Protein AF-A0A9C8PZI6-F1 (afdb_monomer)

Foldseek 3Di:
DDFKAWFQDFLVVVCVVVVADPVQEPCPRPHTGRIDGAQDWDWDWDADPVRHIHIDIDHRDDDDDDD

Structure (mmCIF, N/CA/C/O backbone):
data_AF-A0A9C8PZI6-F1
#
_entry.id   AF-A0A9C8PZI6-F1
#
loop_
_atom_site.group_PDB
_atom_site.id
_atom_site.type_symbol
_atom_site.label_atom_id
_atom_site.label_alt_id
_atom_site.label_comp_id
_atom_site.label_asym_id
_atom_site.label_entity_id
_atom_site.label_seq_id
_atom_site.pdbx_PDB_ins_code
_atom_site.Cartn_x
_atom_site.Cartn_y
_atom_site.Cartn_z
_atom_site.occupancy
_atom_site.B_iso_or_equiv
_atom_site.auth_seq_id
_atom_site.auth_comp_id
_atom_site.auth_asym_id
_atom_site.auth_atom_id
_atom_site.pdbx_PDB_model_num
ATOM 1 N N . MET A 1 1 ? -8.150 11.557 -13.381 1.00 64.69 1 MET A N 1
ATOM 2 C CA . MET A 1 1 ? -7.731 10.154 -13.180 1.00 64.69 1 MET A CA 1
ATOM 3 C C . MET A 1 1 ? -6.214 10.132 -13.223 1.00 64.69 1 MET A C 1
ATOM 5 O O . MET A 1 1 ? -5.661 10.548 -14.232 1.00 64.69 1 MET A O 1
ATOM 9 N N . CYS A 1 2 ? -5.551 9.804 -12.116 1.00 87.94 2 CYS A N 1
ATOM 10 C CA . CYS A 1 2 ? -4.089 9.789 -12.014 1.00 87.94 2 CYS A CA 1
ATOM 11 C C . CYS A 1 2 ? -3.546 8.378 -12.296 1.00 87.94 2 CYS A C 1
ATOM 13 O O . CYS A 1 2 ? -4.162 7.389 -11.911 1.00 87.94 2 CYS A O 1
ATOM 15 N N . SER A 1 3 ? -2.410 8.292 -12.993 1.00 93.81 3 SER A N 1
ATOM 16 C CA . SER A 1 3 ? -1.753 7.030 -13.386 1.00 93.81 3 SER A CA 1
ATOM 17 C C . SER A 1 3 ? -0.269 6.975 -13.001 1.00 93.81 3 SER A C 1
ATOM 19 O O . SER A 1 3 ? 0.455 6.102 -13.467 1.00 93.81 3 SER A O 1
ATOM 21 N N . LEU A 1 4 ? 0.193 7.934 -12.202 1.00 95.88 4 LEU A N 1
ATOM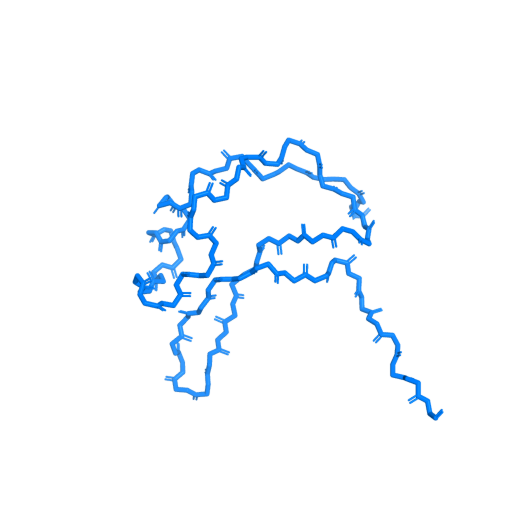 22 C CA . LEU A 1 4 ? 1.529 7.992 -11.621 1.00 95.88 4 LEU A CA 1
ATOM 23 C C . LEU A 1 4 ? 1.423 8.776 -10.316 1.00 95.88 4 LEU A C 1
ATOM 25 O O . LEU A 1 4 ? 0.809 9.845 -10.290 1.00 95.88 4 LEU A O 1
ATOM 29 N N . TYR A 1 5 ? 2.012 8.244 -9.255 1.00 96.25 5 TYR A N 1
ATOM 30 C CA . TYR A 1 5 ? 2.189 8.949 -7.990 1.00 96.25 5 TYR A CA 1
ATOM 31 C C . TYR A 1 5 ? 3.448 8.448 -7.280 1.00 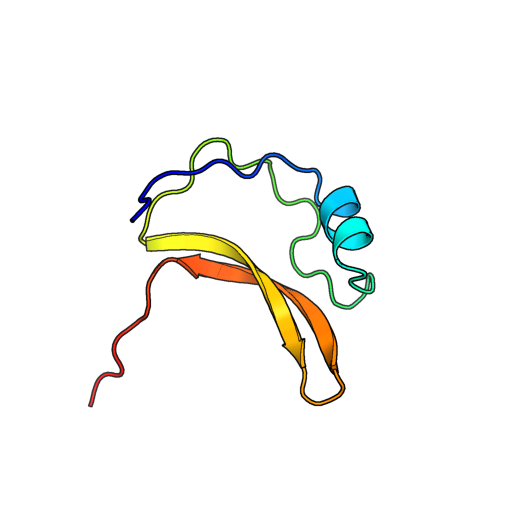96.25 5 TYR A C 1
ATOM 33 O O . TYR A 1 5 ? 4.056 7.462 -7.701 1.00 96.25 5 TYR A O 1
ATOM 41 N N . SER A 1 6 ? 3.829 9.146 -6.216 1.00 96.44 6 SER A N 1
ATOM 42 C CA . SER A 1 6 ? 4.935 8.789 -5.334 1.00 96.44 6 SER A CA 1
ATOM 43 C C . SER A 1 6 ? 4.414 8.487 -3.934 1.00 96.44 6 SER A C 1
ATOM 45 O O . SER A 1 6 ? 3.594 9.247 -3.416 1.00 96.44 6 SER A O 1
ATOM 47 N N . ASP A 1 7 ? 4.952 7.455 -3.303 1.00 96.06 7 ASP A N 1
ATOM 48 C CA . ASP A 1 7 ? 4.833 7.208 -1.872 1.00 96.06 7 ASP A CA 1
ATOM 49 C C . ASP A 1 7 ? 6.229 7.028 -1.274 1.00 96.06 7 ASP A C 1
ATOM 51 O O . ASP A 1 7 ? 6.864 5.986 -1.412 1.00 96.06 7 ASP A O 1
ATOM 55 N N . THR A 1 8 ? 6.741 8.083 -0.648 1.00 96.81 8 THR A N 1
ATOM 56 C CA . THR A 1 8 ? 8.082 8.093 -0.049 1.00 96.81 8 THR A CA 1
ATOM 57 C C . THR A 1 8 ? 8.048 8.251 1.466 1.00 96.81 8 THR A C 1
ATOM 59 O O . THR A 1 8 ? 9.077 8.558 2.070 1.00 96.81 8 THR A O 1
ATOM 62 N N . MET A 1 9 ? 6.876 8.103 2.088 1.00 95.81 9 MET A N 1
ATOM 63 C CA . MET A 1 9 ? 6.746 8.228 3.534 1.00 95.81 9 MET A CA 1
ATOM 64 C C . MET A 1 9 ? 7.379 7.004 4.221 1.00 95.81 9 MET A C 1
ATOM 66 O O . MET A 1 9 ? 7.169 5.879 3.768 1.00 95.81 9 MET A O 1
ATOM 70 N N . PRO A 1 10 ? 8.148 7.173 5.315 1.00 96.25 10 PRO A N 1
ATOM 71 C CA . PRO A 1 10 ? 8.610 6.035 6.103 1.00 96.25 10 PRO A CA 1
ATOM 72 C C . PRO A 1 10 ? 7.430 5.207 6.622 1.00 96.25 10 PRO A C 1
ATOM 74 O O . PRO A 1 10 ? 6.433 5.772 7.075 1.00 96.25 10 PRO A O 1
ATOM 77 N N . VAL A 1 11 ? 7.561 3.878 6.617 1.00 96.50 11 VAL A N 1
ATOM 78 C CA . VAL A 1 11 ? 6.490 2.959 7.045 1.00 96.50 11 VAL A CA 1
ATOM 79 C C . VAL A 1 11 ? 6.010 3.264 8.465 1.00 96.50 11 VAL A C 1
ATOM 81 O O . VAL A 1 11 ? 4.807 3.346 8.699 1.00 96.50 11 VAL A O 1
ATOM 84 N N . ASP A 1 12 ? 6.925 3.562 9.390 1.00 96.25 12 ASP A N 1
ATOM 85 C CA . ASP A 1 12 ? 6.567 3.956 10.758 1.00 96.25 12 ASP A CA 1
ATOM 86 C C . ASP A 1 12 ? 5.703 5.222 10.821 1.00 96.25 12 ASP A C 1
ATOM 88 O O . ASP A 1 12 ? 4.799 5.314 11.651 1.00 96.25 12 ASP A O 1
ATOM 92 N N . ALA A 1 13 ? 5.945 6.190 9.934 1.00 96.69 13 ALA A N 1
ATOM 93 C CA . ALA A 1 1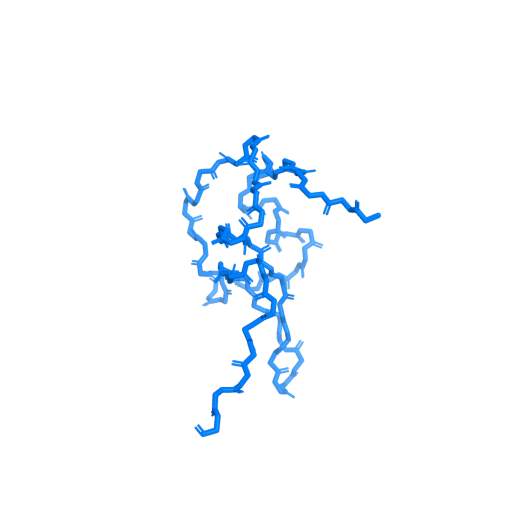3 ? 5.139 7.403 9.864 1.00 96.69 13 ALA A CA 1
ATOM 94 C C . ALA A 1 13 ? 3.745 7.112 9.288 1.00 96.69 13 ALA A C 1
ATOM 96 O O . ALA A 1 13 ? 2.760 7.626 9.816 1.00 96.69 13 ALA A O 1
ATOM 97 N N . MET A 1 14 ? 3.639 6.241 8.275 1.00 97.25 14 MET A N 1
ATOM 98 C CA . MET A 1 14 ? 2.340 5.775 7.770 1.00 97.25 14 MET A CA 1
ATOM 99 C C . MET A 1 14 ? 1.554 5.035 8.858 1.00 97.25 14 MET A C 1
ATOM 101 O O . MET A 1 14 ? 0.382 5.330 9.088 1.00 97.25 14 MET A O 1
ATOM 105 N N . ARG A 1 15 ? 2.214 4.129 9.586 1.00 97.00 15 ARG A N 1
ATOM 106 C CA . ARG A 1 15 ? 1.619 3.366 10.688 1.00 97.00 15 ARG A CA 1
ATOM 107 C C . ARG A 1 15 ? 1.041 4.281 11.768 1.00 97.00 15 ARG A C 1
ATOM 109 O O . ARG A 1 15 ? -0.100 4.092 12.183 1.00 97.00 15 ARG A O 1
ATOM 116 N N . GLN A 1 16 ? 1.792 5.306 12.174 1.00 97.25 16 GLN A N 1
ATOM 117 C CA . GLN A 1 16 ? 1.326 6.311 13.134 1.00 97.25 16 GLN A CA 1
ATOM 118 C C . GLN A 1 16 ? 0.175 7.157 12.578 1.00 97.25 16 GLN A C 1
ATOM 120 O O . GLN A 1 16 ? -0.836 7.329 13.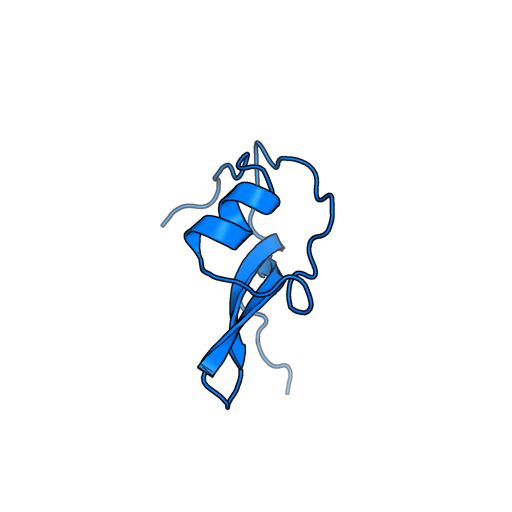256 1.00 97.25 16 GLN A O 1
ATOM 125 N N . LEU A 1 17 ? 0.299 7.650 11.341 1.00 97.50 17 LEU A N 1
ATOM 126 C CA . LEU A 1 17 ? -0.711 8.489 10.688 1.00 97.50 17 LEU A CA 1
ATOM 127 C C . LEU A 1 17 ? -2.069 7.783 10.587 1.00 97.50 17 LEU A C 1
ATOM 129 O O . LEU A 1 17 ? -3.114 8.412 10.757 1.00 97.50 17 LEU A O 1
ATOM 133 N N . PHE A 1 18 ? -2.052 6.477 10.324 1.00 97.19 18 PHE A N 1
ATOM 134 C CA . PHE A 1 18 ? -3.260 5.682 10.144 1.00 97.19 18 PHE A CA 1
ATOM 135 C C . PHE A 1 18 ? -3.660 4.862 11.371 1.00 97.19 18 PHE A C 1
ATOM 137 O O . PHE A 1 18 ? -4.677 4.174 11.296 1.00 97.19 18 PHE A O 1
ATOM 144 N N . ALA A 1 19 ? -2.948 4.979 12.496 1.00 97.38 19 ALA A N 1
ATOM 145 C CA . ALA A 1 19 ? -3.201 4.213 13.720 1.00 97.38 19 ALA A CA 1
ATOM 146 C C . ALA A 1 19 ? -3.310 2.698 13.449 1.00 97.38 19 ALA A C 1
ATOM 148 O O . ALA A 1 19 ? -4.293 2.053 13.808 1.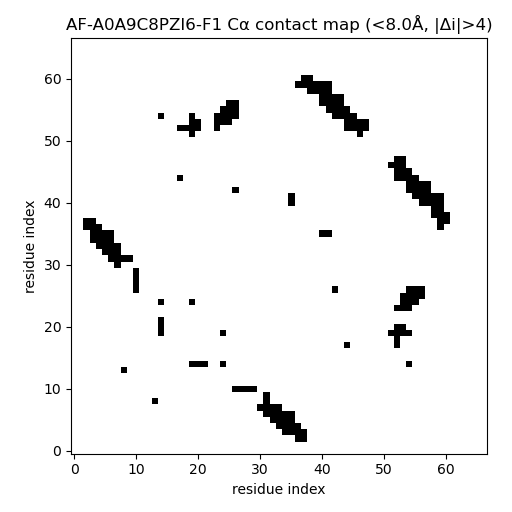00 97.38 19 ALA A O 1
ATOM 149 N N . VAL A 1 20 ? -2.318 2.158 12.738 1.00 97.75 20 VAL A N 1
ATOM 150 C CA . VAL A 1 20 ? -2.193 0.719 12.479 1.00 97.75 20 VAL A CA 1
ATOM 151 C C . VAL A 1 20 ? -1.350 0.105 13.594 1.00 97.75 20 VAL A C 1
ATOM 153 O O . VAL A 1 20 ? -0.242 0.569 13.874 1.00 97.75 20 VAL A O 1
ATOM 156 N N . GLU A 1 21 ? -1.872 -0.933 14.241 1.00 96.69 21 GLU A N 1
ATOM 157 C CA . GLU A 1 21 ? -1.116 -1.683 15.246 1.00 96.69 21 GLU A CA 1
ATOM 158 C C . GLU A 1 21 ? 0.076 -2.398 14.603 1.00 96.69 21 GLU A C 1
ATOM 160 O O . GLU A 1 21 ? 0.006 -2.833 13.454 1.00 96.69 21 GLU A O 1
ATOM 165 N N . LEU A 1 22 ? 1.182 -2.533 15.342 1.00 95.44 22 LEU A N 1
ATOM 166 C CA . LEU A 1 22 ? 2.431 -3.089 14.799 1.00 95.44 22 LEU A CA 1
ATOM 167 C C . LEU A 1 22 ? 2.253 -4.510 14.238 1.00 95.44 22 LEU A C 1
ATOM 169 O O . LEU A 1 22 ? 2.859 -4.858 13.233 1.00 95.44 22 LEU A O 1
ATOM 173 N N . GLU A 1 23 ? 1.404 -5.314 14.870 1.00 96.12 23 GLU A N 1
ATOM 174 C CA . GLU A 1 23 ? 1.076 -6.678 14.438 1.00 96.12 23 GLU A CA 1
ATOM 175 C C . GLU A 1 23 ? 0.304 -6.747 13.108 1.00 96.12 23 GLU A C 1
ATOM 177 O O . GLU A 1 23 ? 0.339 -7.777 12.435 1.00 96.12 23 GLU A O 1
ATOM 182 N N . ASN A 1 24 ? -0.325 -5.639 12.699 1.00 97.31 24 ASN A N 1
ATOM 183 C CA . ASN A 1 24 ? -1.114 -5.510 11.471 1.00 97.31 24 ASN A CA 1
ATOM 184 C C . ASN A 1 24 ? -0.382 -4.714 10.372 1.00 97.31 24 ASN A C 1
ATOM 186 O O . ASN A 1 24 ? -0.965 -4.382 9.332 1.00 97.31 24 ASN A O 1
ATOM 190 N N . ASP A 1 25 ? 0.896 -4.395 10.599 1.00 97.06 25 ASP A N 1
ATOM 191 C CA . ASP A 1 25 ? 1.804 -3.853 9.595 1.00 97.06 25 ASP A CA 1
ATOM 192 C C . ASP A 1 25 ? 2.496 -4.993 8.837 1.00 97.06 25 ASP A C 1
ATOM 194 O O . ASP A 1 25 ? 3.390 -5.673 9.344 1.00 97.06 25 ASP A O 1
ATOM 198 N N . HIS A 1 26 ? 2.097 -5.181 7.580 1.00 96.94 26 HIS A N 1
ATOM 199 C CA . HIS A 1 26 ? 2.691 -6.165 6.677 1.00 96.94 26 HIS A CA 1
ATOM 200 C C . HIS A 1 26 ? 3.652 -5.544 5.650 1.00 96.94 26 HIS A C 1
ATOM 202 O O . HIS A 1 26 ? 4.055 -6.224 4.703 1.00 96.94 26 HIS A O 1
ATOM 208 N N . LEU A 1 27 ? 4.005 -4.262 5.785 1.00 95.62 27 LEU A N 1
ATOM 209 C CA . LEU A 1 27 ? 4.995 -3.601 4.928 1.00 95.62 27 LEU A CA 1
ATOM 210 C C . LEU A 1 27 ? 6.417 -3.749 5.468 1.00 95.62 27 LEU A C 1
ATOM 212 O O . LEU A 1 27 ? 7.363 -3.775 4.680 1.00 95.62 27 LEU A O 1
ATOM 216 N N . GLY A 1 28 ? 6.577 -3.843 6.790 1.00 90.44 28 GLY A N 1
ATOM 217 C CA . GLY A 1 28 ? 7.885 -3.969 7.429 1.00 90.44 28 GLY A CA 1
ATOM 218 C C . GLY A 1 28 ? 8.810 -2.802 7.067 1.00 90.44 28 GLY A C 1
ATOM 219 O O . GLY A 1 28 ? 8.484 -1.643 7.293 1.00 90.44 28 GLY A O 1
ATOM 220 N N . ASN A 1 29 ? 9.972 -3.089 6.478 1.00 91.25 29 ASN A N 1
ATOM 221 C CA . ASN A 1 29 ? 10.947 -2.079 6.051 1.00 91.25 29 ASN A CA 1
ATOM 222 C C . ASN A 1 29 ? 10.828 -1.707 4.560 1.00 91.25 29 ASN A C 1
ATOM 224 O O . ASN A 1 29 ? 11.847 -1.480 3.901 1.00 91.25 29 ASN A O 1
ATOM 228 N N . ALA A 1 30 ? 9.606 -1.678 4.017 1.00 94.06 30 ALA A N 1
ATOM 229 C CA . ALA A 1 30 ? 9.359 -1.354 2.614 1.00 94.06 30 ALA A CA 1
ATOM 230 C C . ALA A 1 30 ? 10.094 -0.073 2.174 1.00 94.06 30 ALA A C 1
ATOM 232 O O . ALA A 1 30 ? 10.078 0.954 2.856 1.00 94.06 30 ALA A O 1
ATOM 233 N N . ALA A 1 31 ? 10.750 -0.150 1.015 1.00 94.06 31 ALA A N 1
ATOM 234 C CA . ALA A 1 31 ? 11.500 0.969 0.467 1.00 94.06 31 ALA A CA 1
ATOM 235 C C . ALA A 1 31 ? 10.559 2.077 -0.051 1.00 94.06 31 ALA A C 1
ATOM 237 O O . ALA A 1 31 ? 9.501 1.759 -0.602 1.00 94.06 31 ALA A O 1
ATOM 238 N N . PRO A 1 32 ? 10.966 3.357 0.039 1.00 95.31 32 PRO A N 1
ATOM 239 C CA . PRO A 1 32 ? 10.268 4.464 -0.609 1.00 95.31 32 PRO A CA 1
ATOM 240 C C . PRO A 1 32 ? 10.037 4.206 -2.103 1.00 95.31 32 PRO A C 1
ATOM 242 O O . PRO A 1 32 ? 10.949 3.794 -2.822 1.00 95.31 32 PRO A O 1
ATOM 245 N N . GLN A 1 33 ? 8.833 4.502 -2.582 1.00 95.50 33 GLN A N 1
ATOM 246 C CA . GLN A 1 33 ? 8.408 4.364 -3.972 1.00 95.50 33 GLN A CA 1
ATOM 247 C C . GLN A 1 33 ? 8.259 5.751 -4.625 1.00 95.50 33 GLN A C 1
ATOM 249 O O . GLN A 1 33 ? 7.186 6.350 -4.590 1.00 95.50 33 GLN A O 1
ATOM 254 N N . PRO A 1 34 ? 9.309 6.303 -5.259 1.00 96.50 34 PRO A N 1
ATOM 255 C CA . PRO A 1 34 ? 9.229 7.618 -5.903 1.00 96.50 34 PRO A CA 1
ATOM 256 C C . PRO A 1 34 ? 8.334 7.628 -7.153 1.00 96.50 34 PRO A C 1
ATOM 258 O O . PRO A 1 34 ? 7.905 8.694 -7.588 1.00 96.50 34 PRO A O 1
ATOM 261 N N . ALA A 1 35 ? 8.065 6.458 -7.737 1.00 96.12 35 ALA A N 1
ATOM 262 C CA . ALA A 1 35 ? 7.199 6.303 -8.895 1.00 96.12 35 ALA A CA 1
ATOM 263 C C . ALA A 1 35 ? 6.474 4.953 -8.848 1.00 96.12 35 ALA A C 1
ATOM 265 O O . ALA A 1 35 ? 7.085 3.899 -9.033 1.00 96.12 35 ALA A O 1
ATOM 266 N N . THR A 1 36 ? 5.162 5.007 -8.658 1.00 94.88 36 THR A N 1
ATOM 267 C CA . THR A 1 36 ? 4.266 3.852 -8.710 1.00 94.88 36 THR A CA 1
ATOM 268 C C . THR A 1 36 ? 3.380 3.982 -9.946 1.00 94.88 36 THR A C 1
ATOM 270 O O . THR A 1 36 ? 2.820 5.049 -10.204 1.00 94.88 36 THR A O 1
ATOM 273 N N . PHE A 1 37 ? 3.266 2.901 -10.725 1.00 95.31 37 PHE A N 1
ATOM 274 C CA . PHE A 1 37 ? 2.462 2.814 -11.952 1.00 95.31 37 PHE A CA 1
ATOM 275 C C . PHE A 1 37 ? 1.329 1.783 -11.795 1.00 95.31 37 PHE A C 1
ATOM 277 O O . PHE A 1 37 ? 1.473 0.838 -11.010 1.00 95.31 37 PHE A O 1
ATOM 284 N N . PRO A 1 38 ? 0.227 1.903 -12.564 1.00 94.88 38 PRO A N 1
ATOM 285 C CA . PRO A 1 38 ? -0.813 0.884 -12.622 1.00 94.88 38 PRO A CA 1
ATOM 286 C C . PRO A 1 38 ? -0.229 -0.496 -12.922 1.00 94.88 38 PRO A C 1
ATOM 288 O O . PRO A 1 38 ? 0.774 -0.610 -13.627 1.00 94.88 38 PRO A O 1
ATOM 291 N N . LYS A 1 39 ? -0.892 -1.545 -12.427 1.00 92.00 39 LYS A N 1
ATOM 292 C CA . LYS A 1 39 ? -0.447 -2.952 -12.455 1.00 92.00 39 LYS A CA 1
ATOM 293 C C . LYS A 1 39 ? 0.719 -3.285 -11.512 1.00 92.00 39 LYS A C 1
ATOM 295 O 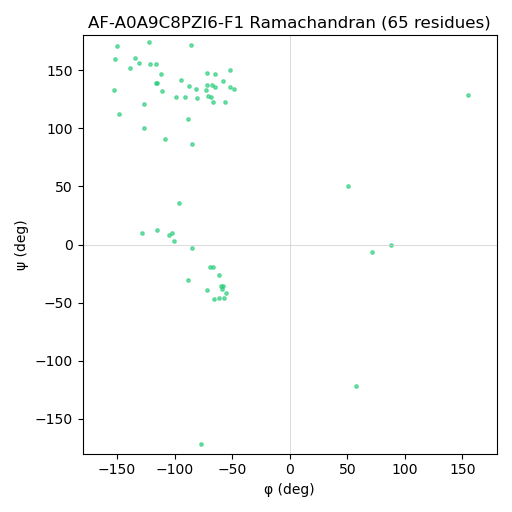O . LYS A 1 39 ? 1.062 -4.458 -11.381 1.00 92.00 39 LYS A O 1
ATOM 300 N N . GLY A 1 40 ? 1.315 -2.29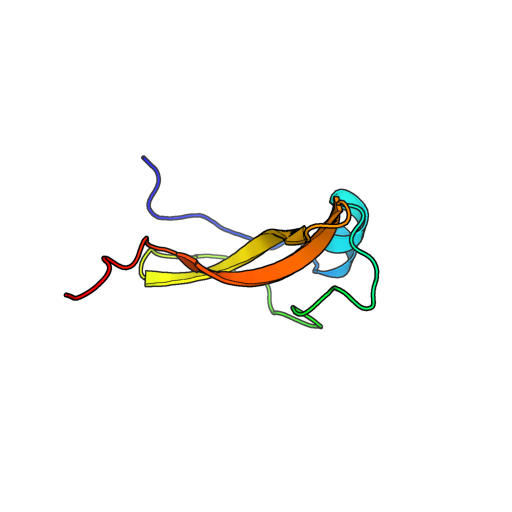5 -10.848 1.00 91.38 40 GLY A N 1
ATOM 301 C CA . GLY A 1 40 ? 2.236 -2.516 -9.735 1.00 91.38 40 GLY A CA 1
ATOM 302 C C . GLY A 1 40 ? 1.508 -2.880 -8.438 1.00 91.38 40 GLY A C 1
ATOM 303 O O . GLY A 1 40 ? 0.292 -3.088 -8.419 1.00 91.38 40 GLY A O 1
ATOM 304 N N . THR A 1 41 ? 2.257 -2.928 -7.338 1.00 93.62 41 THR A N 1
ATOM 305 C CA . THR A 1 41 ? 1.692 -3.002 -5.987 1.00 93.62 41 THR A CA 1
ATOM 306 C C . THR A 1 41 ? 1.953 -1.721 -5.223 1.00 93.62 41 THR A C 1
ATOM 308 O O . THR A 1 41 ? 3.021 -1.131 -5.366 1.00 93.62 41 THR A O 1
ATOM 311 N N . ALA A 1 42 ? 1.012 -1.353 -4.366 1.00 94.38 42 ALA A N 1
ATOM 312 C CA . ALA A 1 42 ? 1.133 -0.203 -3.492 1.00 94.38 42 ALA A CA 1
ATOM 313 C C . ALA A 1 42 ? 0.596 -0.505 -2.094 1.00 94.38 42 ALA A C 1
ATOM 315 O O . ALA A 1 42 ? -0.317 -1.336 -1.966 1.00 94.38 42 ALA A O 1
ATOM 316 N N . PRO A 1 43 ? 1.121 0.173 -1.064 1.00 95.75 43 PRO A N 1
ATOM 317 C CA . PRO A 1 43 ? 0.571 0.073 0.272 1.00 95.75 43 PRO A CA 1
ATOM 318 C C . PRO A 1 43 ? -0.843 0.655 0.303 1.00 95.75 43 PRO A C 1
ATOM 320 O O . PRO A 1 43 ? -1.117 1.715 -0.260 1.00 95.75 43 PRO A O 1
ATOM 323 N N . ILE A 1 44 ? -1.751 -0.055 0.966 1.00 96.44 44 ILE A N 1
ATOM 324 C CA . ILE A 1 44 ? -3.092 0.436 1.280 1.00 96.44 44 ILE A CA 1
ATOM 325 C C . ILE A 1 44 ? -3.397 0.192 2.754 1.00 96.44 44 ILE A C 1
ATOM 327 O O . ILE A 1 44 ? -2.862 -0.738 3.365 1.00 96.44 44 ILE A O 1
ATOM 331 N N . ILE A 1 45 ? -4.318 0.994 3.283 1.00 97.56 45 ILE A N 1
ATOM 332 C CA . ILE A 1 45 ? -4.950 0.761 4.577 1.00 97.56 45 ILE A CA 1
ATOM 333 C C . ILE A 1 45 ? -6.303 0.114 4.325 1.00 97.56 45 ILE A C 1
ATOM 335 O O . ILE A 1 45 ? -7.113 0.641 3.560 1.00 97.56 45 ILE A O 1
ATOM 339 N N . GLY A 1 46 ? -6.547 -1.019 4.965 1.00 97.25 46 GLY A N 1
ATOM 340 C CA . GLY A 1 46 ? -7.864 -1.634 4.991 1.00 97.25 46 GLY A CA 1
ATOM 341 C C . GLY A 1 46 ? -8.374 -1.809 6.409 1.00 97.25 46 GLY A C 1
ATOM 342 O O . GLY A 1 46 ? -7.673 -1.530 7.380 1.00 97.25 46 GLY A O 1
ATOM 343 N N . LEU A 1 47 ? -9.623 -2.249 6.499 1.00 97.81 47 LEU A N 1
ATOM 344 C CA . LEU A 1 47 ? -10.299 -2.562 7.750 1.00 97.81 47 LEU A CA 1
ATOM 345 C C . LEU A 1 47 ? -10.602 -4.054 7.782 1.00 97.81 47 LEU A C 1
ATOM 347 O O . LEU A 1 47 ? -10.979 -4.630 6.757 1.00 97.81 47 LEU A O 1
ATOM 351 N N . ASP A 1 48 ? -10.416 -4.669 8.940 1.00 96.25 48 ASP A N 1
ATOM 352 C CA . ASP A 1 48 ? -10.984 -5.977 9.242 1.00 96.25 48 ASP A CA 1
ATOM 353 C C . ASP A 1 48 ? -12.422 -5.814 9.780 1.00 96.25 48 ASP A C 1
ATOM 355 O O . ASP A 1 48 ? -12.925 -4.708 10.001 1.00 96.25 48 ASP A O 1
ATOM 359 N N . THR A 1 49 ? -13.116 -6.933 9.933 1.00 96.88 49 THR A N 1
ATOM 360 C CA . THR A 1 49 ? -14.506 -7.058 10.377 1.00 96.88 49 THR A CA 1
ATOM 361 C C . THR A 1 49 ? -14.753 -6.514 11.784 1.00 96.88 49 THR A C 1
ATOM 363 O O . THR A 1 49 ? -15.863 -6.071 12.073 1.00 96.88 49 THR A O 1
ATOM 366 N N . ASP A 1 50 ? -13.727 -6.493 12.633 1.00 96.19 50 ASP A N 1
ATOM 367 C CA . ASP A 1 50 ? -13.739 -5.904 13.976 1.00 96.19 50 ASP A CA 1
ATOM 368 C C . ASP A 1 50 ? -13.441 -4.388 13.986 1.00 96.19 50 ASP A C 1
ATOM 370 O O . ASP A 1 50 ? -13.511 -3.750 15.036 1.00 96.19 50 ASP A O 1
ATOM 374 N N . GLY A 1 51 ? -13.141 -3.793 12.825 1.00 96.19 51 GLY A N 1
ATOM 375 C CA . GLY A 1 51 ? -12.781 -2.382 12.681 1.00 96.19 51 GLY A CA 1
ATOM 376 C C . GLY A 1 51 ? -11.288 -2.087 12.846 1.00 96.19 51 GLY A C 1
ATOM 377 O O . GLY A 1 51 ? -10.885 -0.928 12.693 1.00 96.19 51 GLY A O 1
ATOM 378 N N . THR A 1 52 ? -10.460 -3.099 13.107 1.00 97.31 52 THR A N 1
ATOM 379 C CA . THR A 1 52 ? -9.008 -2.951 13.196 1.00 97.31 52 THR A CA 1
ATOM 380 C C . THR A 1 52 ? -8.428 -2.601 11.828 1.00 97.31 52 THR A C 1
ATOM 382 O O . THR A 1 52 ? -8.823 -3.145 10.792 1.00 97.31 52 THR A O 1
ATOM 385 N N . ARG A 1 53 ? -7.486 -1.654 11.805 1.00 98.12 53 ARG A N 1
ATOM 386 C CA . ARG A 1 53 ? -6.786 -1.255 10.580 1.00 98.12 53 ARG A CA 1
ATOM 387 C C . ARG A 1 53 ? -5.575 -2.141 10.346 1.00 98.12 53 ARG A C 1
ATOM 389 O O . ARG A 1 53 ? -4.777 -2.358 11.253 1.00 98.12 53 ARG A O 1
ATOM 396 N N . TRP A 1 54 ? -5.403 -2.561 9.101 1.00 97.81 54 TRP A N 1
ATOM 397 C CA . TRP A 1 54 ? -4.207 -3.249 8.623 1.00 97.81 54 TRP A CA 1
ATOM 398 C C . TRP A 1 54 ? -3.569 -2.476 7.477 1.00 97.81 54 TRP A C 1
ATOM 400 O O . TRP A 1 54 ? -4.241 -1.736 6.752 1.00 97.81 54 TRP A O 1
ATOM 410 N N . MET A 1 55 ? -2.269 -2.678 7.286 1.00 97.94 55 MET A N 1
ATOM 411 C CA . MET A 1 55 ? -1.494 -2.051 6.220 1.00 97.94 55 MET A CA 1
ATOM 412 C C . MET A 1 55 ? -0.751 -3.120 5.420 1.00 97.94 55 MET A C 1
ATOM 414 O O . MET A 1 55 ? 0.042 -3.878 5.975 1.00 97.94 55 MET A O 1
ATOM 418 N N . LYS A 1 56 ? -1.013 -3.211 4.110 1.00 97.38 56 LYS A N 1
ATOM 419 C CA . LYS A 1 56 ? -0.356 -4.200 3.234 1.00 97.38 56 LYS A CA 1
ATOM 420 C C . LYS A 1 56 ? -0.243 -3.720 1.795 1.00 97.38 56 LYS A C 1
ATOM 422 O O . LYS A 1 56 ? -1.018 -2.877 1.345 1.00 97.38 56 LYS A O 1
ATOM 427 N N . ASN A 1 57 ? 0.678 -4.325 1.051 1.00 95.88 57 ASN A N 1
ATOM 428 C CA . ASN A 1 57 ? 0.768 -4.125 -0.390 1.00 95.88 57 ASN A CA 1
ATOM 429 C C . ASN A 1 57 ? -0.375 -4.844 -1.116 1.00 95.88 57 ASN A C 1
ATOM 431 O O . ASN A 1 57 ? -0.632 -6.025 -0.881 1.00 95.88 57 ASN A O 1
ATOM 435 N N . THR A 1 58 ? -1.031 -4.144 -2.038 1.00 94.94 58 THR A N 1
ATOM 436 C CA . THR A 1 58 ? -2.061 -4.714 -2.919 1.00 94.94 58 THR A CA 1
ATOM 437 C C . THR A 1 58 ? -1.863 -4.284 -4.363 1.00 94.94 58 THR A C 1
ATOM 439 O O . THR A 1 58 ? -1.157 -3.316 -4.640 1.00 94.94 58 THR A O 1
ATOM 442 N N . HIS A 1 59 ? 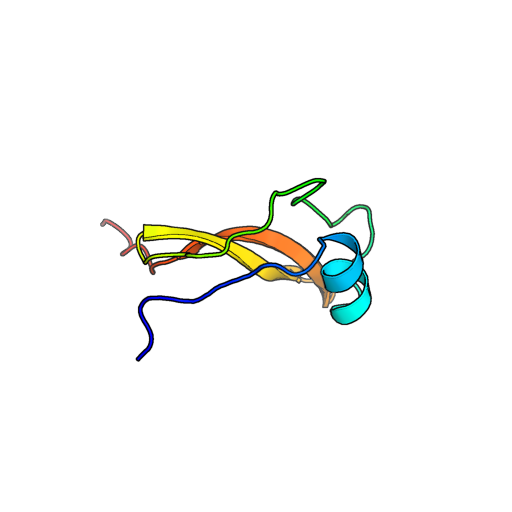-2.453 -5.033 -5.297 1.00 94.38 59 HIS A N 1
ATOM 443 C CA 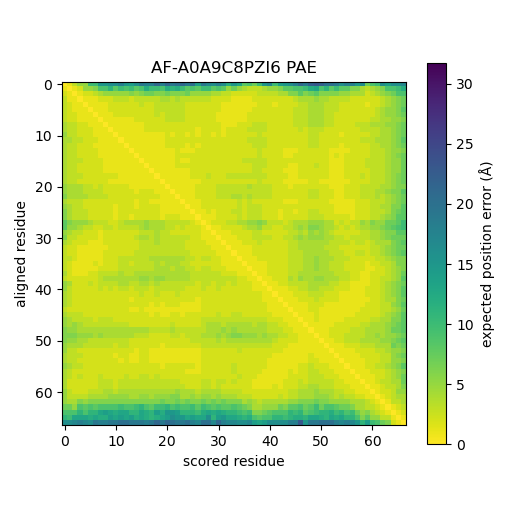. HIS A 1 59 ? -2.358 -4.742 -6.723 1.00 94.38 59 HIS A CA 1
ATOM 444 C C . HIS A 1 59 ? -3.110 -3.453 -7.076 1.00 94.38 59 HIS A C 1
ATOM 446 O O . HIS A 1 59 ? -4.301 -3.319 -6.789 1.00 94.38 59 HIS A O 1
ATOM 452 N N . TRP A 1 60 ? -2.431 -2.519 -7.745 1.00 94.44 60 TRP A N 1
ATOM 453 C CA . TRP A 1 60 ? -3.060 -1.297 -8.232 1.00 94.44 60 TRP A CA 1
ATOM 454 C C . TRP A 1 60 ? -3.728 -1.532 -9.588 1.00 94.44 60 TRP A C 1
ATOM 456 O O . TRP A 1 60 ? -3.157 -1.314 -10.660 1.00 94.44 60 TRP A O 1
ATOM 466 N N . GLY A 1 61 ? -4.973 -1.984 -9.507 1.00 92.81 61 GLY A N 1
ATOM 467 C CA . GLY A 1 61 ? -5.851 -2.246 -10.637 1.00 92.81 61 GLY A CA 1
ATOM 468 C C . GLY A 1 61 ? -6.892 -3.280 -10.236 1.00 92.81 61 GLY A C 1
ATOM 469 O O . GLY A 1 61 ? -6.545 -4.331 -9.706 1.00 92.81 61 GLY A O 1
ATOM 470 N N . PHE A 1 62 ? -8.174 -2.997 -10.464 1.00 90.31 62 PHE A N 1
ATOM 471 C CA . PHE A 1 62 ? -9.204 -3.997 -10.198 1.00 90.31 62 PHE A CA 1
ATOM 472 C C . PHE A 1 62 ? -9.041 -5.168 -11.165 1.00 90.31 62 PHE A C 1
ATOM 474 O O . PHE A 1 62 ? -9.064 -4.990 -12.384 1.00 90.31 62 PHE A O 1
ATOM 481 N N . VAL A 1 63 ? -8.869 -6.366 -10.611 1.00 86.69 63 VAL A N 1
ATOM 482 C CA . VAL A 1 63 ? -8.853 -7.601 -11.391 1.00 86.69 63 VAL A CA 1
ATOM 483 C C . VAL A 1 63 ? -10.300 -7.984 -11.675 1.00 86.69 63 VAL A C 1
ATOM 485 O O . VAL A 1 63 ? -11.117 -8.070 -10.759 1.00 86.69 63 VAL A O 1
ATOM 488 N N . LEU A 1 64 ? -10.625 -8.194 -12.949 1.00 87.69 64 LEU A N 1
ATOM 489 C CA . LEU A 1 64 ? -11.940 -8.686 -13.342 1.00 87.69 64 LEU A CA 1
ATOM 490 C C . LEU A 1 64 ? -12.068 -10.150 -12.930 1.00 87.69 64 LEU A C 1
ATOM 492 O O . LEU A 1 64 ? -11.221 -10.973 -13.290 1.00 87.69 64 LEU A O 1
ATOM 496 N N . GLN A 1 65 ? -13.142 -10.470 -12.210 1.00 85.12 65 GLN A N 1
ATOM 497 C CA . GLN A 1 65 ? -13.485 -11.849 -11.893 1.00 85.12 65 GLN A CA 1
ATOM 498 C C . GLN A 1 65 ? -13.613 -12.640 -13.201 1.00 85.12 65 GLN A C 1
ATOM 500 O O . GLN A 1 65 ? -14.376 -12.260 -14.088 1.00 85.12 65 GLN A O 1
ATOM 505 N N . GLN A 1 66 ? -12.825 -13.705 -13.333 1.00 82.56 66 GLN A N 1
ATOM 506 C CA . GLN A 1 66 ? -12.960 -14.636 -14.447 1.00 82.56 66 GLN A CA 1
ATOM 507 C C . GLN A 1 66 ? -14.098 -15.607 -14.112 1.00 82.56 66 GLN A C 1
ATOM 509 O O . GLN A 1 66 ? -14.186 -16.073 -12.972 1.00 82.56 66 GLN A O 1
ATOM 514 N N . VAL A 1 67 ? -14.987 -15.831 -15.079 1.00 75.19 67 VAL A N 1
ATOM 515 C CA . VAL A 1 67 ? -16.065 -16.832 -15.015 1.00 75.19 67 VAL A CA 1
ATOM 516 C C . VAL A 1 67 ? -15.569 -18.200 -15.451 1.00 75.19 67 VAL A C 1
ATOM 518 O O . VAL A 1 67 ? -14.655 -18.243 -16.306 1.00 75.19 67 VAL A O 1
#

Secondary structure (DSSP, 8-state):
----EEE---HHHHHHHHT--GGGB--TTPPPEEEE-TTSEEEEEEE-TTS-EEEEEEESSPPPPP-

Solvent-accessible surface area (backbone atoms only — not comparable to full-atom values): 4282 Å² total; per-residue (Å²): 138,84,72,67,50,63,53,65,69,54,51,71,57,51,31,61,76,66,65,35,50,77,92,36,50,67,52,69,87,59,75,66,35,79,72,48,49,72,77,38,70,42,79,44,80,48,69,49,96,88,66,51,40,32,33,37,71,42,68,42,62,90,79,77,83,80,131

Mean predicted aligned error: 3.31 Å

Sequence (67 aa):
MCSLYSDTMPVDAMRQLFAVELENDHLGNAAPQPATFPKGTAPIIGLDTDGTRWMKNTHWGFVLQQV

pLDDT: mean 94.25, std 5.37, range [64.69, 98.12]

Radius of gyration: 13.18 Å; Cα contacts (8 Å, |Δi|>4): 98; chains: 1; bounding box: 28×27×30 Å

Nearest PDB structures (foldseek):
  2dzz-assembly1_A  TM=5.560E-01  e=2.416E+00  Saccharomyces cerevisiae
  4zg5-assembly1_G  TM=4.203E-01  e=7.482E+00  Brucella abortus S19